Protein AF-A0A2N5I3D8-F1 (afdb_monomer_lite)

Sequence (164 aa):
MVRCENGIKVSNLFILEITLKKSLEEEAVEHLRYFIIKTIVSFSSVLLILLLLTKFSVIEISSLALIYSIVGYLLIDILIIPRIGEMIAVPFNFFTSFLVFGIGLDTLGLNKIIVPCLIISLLLSGNEYLFYIWYGQSRQSAIRQKRVVLLHSKSKAVLFSITS

Foldseek 3Di:
DDDDPPPPVVVVVVVVVVVVVVVVVVVVVVVVVLLVVLLVLLLVLQLVLCVVPDPDDSVLSNVLSVVLSVQLCVPQVPPPCVPPHQLVSLVVQLVSQLVSQQVSVVVVVNPDRNVSSNVSSVSSSVVSVVSCVVVVVVVVVVVVVVVVVVVVVVVVVVVVVVVD

Structure (mmCIF, N/CA/C/O backbone):
data_AF-A0A2N5I3D8-F1
#
_entry.id   AF-A0A2N5I3D8-F1
#
loop_
_atom_site.group_PDB
_atom_site.id
_atom_site.type_symbol
_atom_site.label_atom_id
_atom_site.label_alt_id
_atom_site.label_comp_id
_atom_site.label_asym_id
_atom_site.label_entity_id
_atom_site.label_seq_id
_atom_site.pdbx_PDB_ins_code
_atom_site.Cartn_x
_atom_site.Cartn_y
_atom_site.Cartn_z
_atom_site.occupancy
_atom_site.B_iso_or_equiv
_atom_site.auth_seq_id
_atom_site.auth_comp_id
_atom_site.auth_asym_id
_atom_site.auth_atom_id
_atom_site.pdbx_PDB_model_num
ATOM 1 N N . MET A 1 1 ? 50.408 -12.652 -44.455 1.00 38.84 1 MET A N 1
ATOM 2 C CA . MET A 1 1 ? 50.435 -11.541 -43.480 1.00 38.84 1 MET A CA 1
ATOM 3 C C . MET A 1 1 ? 48.994 -11.309 -43.029 1.00 38.84 1 MET A C 1
ATOM 5 O O . MET A 1 1 ? 48.249 -10.627 -43.714 1.00 38.84 1 MET A O 1
ATOM 9 N N . VAL A 1 2 ? 48.553 -12.008 -41.978 1.00 40.03 2 VAL A N 1
ATOM 10 C CA . VAL A 1 2 ? 47.160 -11.982 -41.492 1.00 40.03 2 VAL A CA 1
ATOM 11 C C . VAL A 1 2 ? 47.057 -10.842 -40.484 1.00 40.03 2 VAL A C 1
ATOM 13 O O . VAL A 1 2 ? 47.616 -10.929 -39.393 1.00 40.03 2 VAL A O 1
ATOM 16 N N . ARG A 1 3 ? 46.449 -9.726 -40.895 1.00 37.47 3 ARG A N 1
ATOM 17 C CA . ARG A 1 3 ? 46.286 -8.525 -40.066 1.00 37.47 3 ARG A CA 1
ATOM 18 C C . ARG A 1 3 ? 44.978 -8.638 -39.283 1.00 37.47 3 ARG A C 1
ATOM 20 O O . ARG A 1 3 ? 43.946 -8.975 -39.846 1.00 37.47 3 ARG A O 1
ATOM 27 N N . CYS A 1 4 ? 45.072 -8.395 -37.982 1.00 43.62 4 CYS A N 1
ATOM 28 C CA . CYS A 1 4 ? 44.053 -8.606 -36.962 1.00 43.62 4 CYS A CA 1
ATOM 29 C C . CYS A 1 4 ? 42.685 -7.966 -37.275 1.00 43.62 4 CYS A C 1
ATOM 31 O O . CYS A 1 4 ? 42.557 -6.747 -37.250 1.00 43.62 4 CYS A O 1
ATOM 33 N N . GLU A 1 5 ? 41.650 -8.795 -37.425 1.00 48.06 5 GLU A N 1
ATOM 34 C CA . GLU A 1 5 ? 40.229 -8.398 -37.515 1.00 48.06 5 GLU A CA 1
ATOM 35 C C . GLU A 1 5 ? 39.470 -8.564 -36.175 1.00 48.06 5 GLU A C 1
ATOM 37 O O . GLU A 1 5 ? 38.248 -8.471 -36.108 1.00 48.06 5 GLU A O 1
ATOM 42 N N . ASN A 1 6 ? 40.189 -8.795 -35.069 1.00 47.19 6 ASN A N 1
ATOM 43 C CA . ASN A 1 6 ? 39.597 -9.114 -33.759 1.00 47.19 6 ASN A CA 1
ATOM 44 C C . ASN A 1 6 ? 39.499 -7.923 -32.782 1.00 47.19 6 ASN A C 1
ATOM 46 O O . ASN A 1 6 ? 38.937 -8.070 -31.700 1.00 47.19 6 ASN A O 1
ATOM 50 N N . GLY A 1 7 ? 40.001 -6.735 -33.140 1.00 45.00 7 GLY A N 1
ATOM 51 C CA . GLY A 1 7 ? 40.047 -5.571 -32.235 1.00 45.00 7 GLY A CA 1
ATOM 52 C C . GLY A 1 7 ? 38.717 -4.826 -32.041 1.00 45.00 7 GLY A C 1
ATOM 53 O O . GLY A 1 7 ? 38.538 -4.149 -31.035 1.00 45.00 7 GLY A O 1
ATOM 54 N N . ILE A 1 8 ? 37.763 -4.967 -32.969 1.00 46.88 8 ILE A N 1
ATOM 55 C CA . ILE A 1 8 ? 36.506 -4.188 -32.977 1.00 46.88 8 ILE A CA 1
ATOM 56 C C . ILE A 1 8 ? 35.394 -4.874 -32.156 1.00 46.88 8 ILE A C 1
ATOM 58 O O . ILE A 1 8 ? 34.459 -4.226 -31.691 1.00 46.88 8 ILE A O 1
ATOM 62 N N . LYS A 1 9 ? 35.493 -6.189 -31.913 1.00 52.12 9 LYS A N 1
ATOM 63 C CA . LYS A 1 9 ? 34.479 -6.928 -31.137 1.00 52.12 9 LYS A CA 1
ATOM 64 C C . LYS A 1 9 ? 34.568 -6.689 -29.628 1.00 52.12 9 LYS A C 1
ATOM 66 O O . LYS A 1 9 ? 33.537 -6.719 -28.967 1.00 52.12 9 LYS A O 1
ATOM 71 N N . VAL A 1 10 ? 35.761 -6.434 -29.087 1.00 55.59 10 VAL A N 1
ATOM 72 C CA . VAL A 1 10 ? 35.972 -6.325 -27.629 1.00 55.59 10 VAL A CA 1
ATOM 73 C C . VAL A 1 10 ? 35.508 -4.969 -27.085 1.00 55.59 10 VAL A C 1
ATOM 75 O O . VAL A 1 10 ? 34.891 -4.912 -26.025 1.00 55.59 10 VAL A O 1
ATOM 78 N N . SER A 1 11 ? 35.717 -3.883 -27.836 1.00 57.81 11 SER A N 1
ATOM 79 C CA . SER A 1 11 ? 35.241 -2.543 -27.461 1.00 57.81 11 SER A CA 1
ATOM 80 C C . SER A 1 11 ? 33.714 -2.464 -27.421 1.00 57.81 11 SER A C 1
ATOM 82 O O . SER A 1 11 ? 33.150 -1.907 -26.481 1.00 57.81 11 SER A O 1
ATOM 84 N N . ASN A 1 12 ? 33.034 -3.087 -28.385 1.00 59.44 12 ASN A N 1
ATOM 85 C CA . ASN A 1 12 ? 31.573 -3.134 -28.412 1.00 59.44 12 ASN A CA 1
ATOM 86 C C . ASN A 1 12 ? 30.989 -3.957 -27.257 1.00 59.44 12 ASN A C 1
ATOM 88 O O . ASN A 1 12 ? 29.939 -3.592 -26.741 1.00 59.44 12 ASN A O 1
ATOM 92 N N . LEU A 1 13 ? 31.669 -5.025 -26.827 1.00 62.00 13 LEU A N 1
ATOM 93 C CA . LEU A 1 13 ? 31.228 -5.877 -25.717 1.00 62.00 13 LEU A CA 1
ATOM 94 C C . LEU A 1 13 ? 31.338 -5.148 -24.369 1.00 62.00 13 LEU A C 1
ATOM 96 O O . LEU A 1 13 ? 30.403 -5.181 -23.574 1.00 62.00 13 LEU A O 1
ATOM 100 N N . PHE A 1 14 ? 32.427 -4.400 -24.169 1.00 66.81 14 PHE A N 1
ATOM 101 C CA . PHE A 1 14 ? 32.649 -3.592 -22.967 1.00 66.81 14 PHE A CA 1
ATOM 102 C C . PHE A 1 14 ? 31.676 -2.404 -22.868 1.00 66.81 14 PHE A C 1
ATOM 104 O O . PHE A 1 14 ? 31.138 -2.114 -21.800 1.00 66.81 14 PHE A O 1
ATOM 111 N N . ILE A 1 15 ? 31.379 -1.744 -23.996 1.00 69.56 15 ILE A N 1
ATOM 112 C CA . ILE A 1 15 ? 30.355 -0.688 -24.053 1.00 69.56 15 ILE A CA 1
ATOM 113 C C . ILE A 1 15 ? 28.969 -1.261 -23.729 1.00 69.56 15 ILE A C 1
ATOM 115 O O . ILE A 1 15 ? 28.193 -0.617 -23.019 1.00 69.56 15 ILE A O 1
ATOM 119 N N . LEU A 1 16 ? 28.659 -2.471 -24.204 1.00 68.31 16 LEU A N 1
ATOM 120 C CA . LEU A 1 16 ? 27.391 -3.142 -23.919 1.00 68.31 16 LEU A CA 1
ATOM 121 C C . LEU A 1 16 ? 27.247 -3.448 -22.429 1.00 68.31 16 LEU A C 1
ATOM 123 O O . LEU A 1 16 ? 26.207 -3.144 -21.861 1.00 68.31 16 LEU A O 1
ATOM 127 N N . GLU A 1 17 ? 28.297 -3.964 -21.791 1.00 72.56 17 GLU A N 1
ATOM 128 C CA . GLU A 1 17 ? 28.303 -4.319 -20.370 1.00 72.56 17 GLU A CA 1
ATOM 129 C C . GLU A 1 17 ? 28.135 -3.089 -19.461 1.00 72.56 17 GLU A C 1
ATOM 131 O O . GLU A 1 17 ? 27.314 -3.098 -18.542 1.00 72.56 17 GLU A O 1
ATOM 136 N N . ILE A 1 18 ? 28.816 -1.980 -19.780 1.00 75.00 18 ILE A N 1
ATOM 137 C CA . ILE A 1 18 ? 28.641 -0.696 -19.079 1.00 75.00 18 ILE A CA 1
ATOM 138 C C . ILE A 1 18 ? 27.219 -0.159 -19.269 1.00 75.00 18 ILE A C 1
ATOM 140 O O . ILE A 1 18 ? 26.602 0.318 -18.315 1.00 75.00 18 ILE A O 1
ATOM 144 N N . THR A 1 19 ? 26.683 -0.247 -20.488 1.00 73.62 19 THR A N 1
ATOM 145 C CA . THR A 1 19 ? 25.327 0.230 -20.792 1.00 73.62 19 THR A CA 1
ATOM 146 C C . THR A 1 19 ? 24.274 -0.605 -20.062 1.00 73.62 19 THR A C 1
ATOM 148 O O . THR A 1 19 ? 23.332 -0.044 -19.505 1.00 73.62 19 THR A O 1
ATOM 151 N N . LEU A 1 20 ? 24.462 -1.927 -19.996 1.00 74.56 20 LEU A N 1
ATOM 152 C CA . LEU A 1 20 ? 23.581 -2.853 -19.284 1.00 74.56 20 LEU A CA 1
ATOM 153 C C . LEU A 1 20 ? 23.598 -2.577 -17.781 1.00 74.56 20 LEU A C 1
ATOM 155 O O . LEU A 1 20 ? 22.539 -2.414 -17.179 1.00 74.56 20 LEU A O 1
ATOM 159 N N . LYS A 1 21 ? 24.791 -2.433 -17.192 1.00 78.19 21 LYS A N 1
ATOM 160 C CA . LYS A 1 21 ? 24.944 -2.128 -15.766 1.00 78.19 21 LYS A CA 1
ATOM 161 C C . LYS A 1 21 ? 24.289 -0.797 -15.399 1.00 78.19 21 LYS A C 1
ATOM 163 O O . LYS A 1 21 ? 23.540 -0.733 -14.431 1.00 78.19 21 LYS A O 1
ATOM 168 N N . LYS A 1 22 ? 24.498 0.237 -16.219 1.00 78.50 22 LYS A N 1
ATOM 169 C CA . LYS A 1 22 ? 23.873 1.548 -16.019 1.00 78.50 22 LYS A CA 1
ATOM 170 C C . LYS A 1 22 ? 22.349 1.486 -16.154 1.00 78.50 22 LYS A C 1
ATOM 172 O O . LYS A 1 22 ? 21.647 2.104 -15.363 1.00 78.50 22 LYS A O 1
ATOM 177 N N . SER A 1 23 ? 21.833 0.711 -17.111 1.00 73.44 23 SER A N 1
ATOM 178 C CA . SER A 1 23 ? 20.385 0.533 -17.271 1.00 73.44 23 SER A CA 1
ATOM 179 C C . SER A 1 23 ? 19.743 -0.189 -16.080 1.00 73.44 23 SER A C 1
ATOM 181 O O . SER A 1 23 ? 18.663 0.201 -15.650 1.00 73.44 23 SER A O 1
ATOM 183 N N . LEU A 1 24 ? 20.441 -1.170 -15.499 1.00 78.56 24 LEU A N 1
ATOM 184 C CA . LEU A 1 24 ? 20.021 -1.883 -14.291 1.00 78.56 24 LEU A CA 1
ATOM 185 C C . LEU A 1 24 ? 20.002 -0.968 -13.060 1.00 78.56 24 LEU A C 1
ATOM 187 O O . LEU A 1 24 ? 19.067 -1.021 -12.265 1.00 78.56 24 LEU A O 1
ATOM 191 N N . GLU A 1 25 ? 21.017 -0.112 -12.908 1.00 80.06 25 GLU A N 1
ATOM 192 C CA . GLU A 1 25 ? 21.067 0.879 -11.827 1.00 80.06 25 GLU A CA 1
ATOM 193 C C . GLU A 1 25 ? 19.941 1.916 -11.952 1.00 80.06 25 GLU A C 1
ATOM 195 O O . GLU A 1 25 ? 19.284 2.226 -10.959 1.00 80.06 25 GLU A O 1
ATOM 200 N N . GLU A 1 26 ? 19.668 2.416 -13.163 1.00 79.75 26 GLU A N 1
ATOM 201 C CA . GLU A 1 26 ? 18.559 3.349 -13.408 1.00 79.75 26 GLU A CA 1
ATOM 202 C C . GLU A 1 26 ? 17.201 2.721 -13.052 1.00 79.75 26 GLU A C 1
ATOM 204 O O . GLU A 1 26 ? 16.383 3.354 -12.382 1.00 79.75 26 GLU A O 1
ATOM 209 N N . GLU A 1 27 ? 16.978 1.462 -13.432 1.00 76.06 27 GLU A N 1
ATOM 210 C CA . GLU A 1 27 ? 15.729 0.748 -13.152 1.00 76.06 27 GLU A CA 1
ATOM 211 C C . GLU A 1 27 ? 15.558 0.467 -11.648 1.00 76.06 27 GLU A C 1
ATOM 213 O O . GLU A 1 27 ? 14.479 0.682 -11.088 1.00 76.06 27 GLU A O 1
ATOM 218 N N . ALA A 1 28 ? 16.636 0.090 -10.952 1.00 79.50 28 ALA A N 1
ATOM 219 C CA . ALA A 1 28 ? 16.626 -0.110 -9.503 1.00 79.50 28 ALA A CA 1
ATOM 220 C C . ALA A 1 28 ? 16.304 1.184 -8.733 1.00 79.50 28 ALA A C 1
ATOM 222 O O . ALA A 1 28 ? 15.526 1.162 -7.775 1.00 79.50 28 ALA A O 1
ATOM 223 N N . VAL A 1 29 ? 16.859 2.325 -9.158 1.00 82.06 29 VAL A N 1
ATOM 224 C CA . VAL A 1 29 ? 16.582 3.633 -8.542 1.00 82.06 29 VAL A CA 1
ATOM 225 C C . VAL A 1 29 ? 15.131 4.059 -8.774 1.00 82.06 29 VAL A C 1
ATOM 227 O O . VAL A 1 29 ? 14.488 4.571 -7.853 1.00 82.06 29 VAL A O 1
ATOM 230 N N . GLU A 1 30 ? 14.582 3.828 -9.969 1.00 79.62 30 GLU A N 1
ATOM 231 C CA . GLU A 1 30 ? 13.172 4.110 -10.259 1.00 79.62 30 GLU A CA 1
ATOM 232 C C . GLU A 1 30 ? 12.228 3.239 -9.415 1.00 79.62 30 GLU A C 1
ATOM 234 O O . GLU A 1 30 ? 11.269 3.763 -8.836 1.00 79.62 30 GLU A O 1
ATOM 239 N N . HIS A 1 31 ? 12.527 1.944 -9.273 1.00 74.88 31 HIS A N 1
ATOM 240 C CA . HIS A 1 31 ? 11.774 1.030 -8.410 1.00 74.88 31 HIS A CA 1
ATOM 241 C C . HIS A 1 31 ? 11.824 1.439 -6.934 1.00 74.88 31 HIS A C 1
ATOM 243 O O . HIS A 1 31 ? 10.788 1.475 -6.265 1.00 74.88 31 HIS A O 1
ATOM 249 N N . LEU A 1 32 ? 13.003 1.808 -6.428 1.00 80.12 32 LEU A N 1
ATOM 250 C CA . LEU A 1 32 ? 13.156 2.279 -5.053 1.00 80.12 32 LEU A CA 1
ATOM 251 C C . LEU A 1 32 ? 12.364 3.572 -4.816 1.00 80.12 32 LEU A C 1
ATOM 253 O O . LEU A 1 32 ? 11.661 3.705 -3.814 1.00 80.12 32 LEU A O 1
ATOM 257 N N . ARG A 1 33 ? 12.437 4.525 -5.751 1.00 82.44 33 ARG A N 1
ATOM 258 C CA . ARG A 1 33 ? 11.692 5.787 -5.665 1.00 82.44 33 ARG A CA 1
ATOM 259 C C . ARG A 1 33 ? 10.184 5.548 -5.645 1.00 82.44 33 ARG A C 1
ATOM 261 O O . ARG A 1 33 ? 9.484 6.172 -4.849 1.00 82.44 33 ARG A O 1
ATOM 268 N N . TYR A 1 34 ? 9.694 4.651 -6.499 1.00 80.44 34 TYR A N 1
ATOM 269 C CA . TYR A 1 34 ? 8.293 4.236 -6.518 1.00 80.44 34 TYR A CA 1
ATOM 270 C C . TYR A 1 34 ? 7.853 3.704 -5.151 1.00 80.44 34 TYR A C 1
ATOM 272 O O . TYR A 1 34 ? 6.856 4.170 -4.595 1.00 80.44 34 TYR A O 1
ATOM 280 N N . PHE A 1 35 ? 8.643 2.795 -4.583 1.00 80.50 35 PHE A N 1
ATOM 281 C CA . PHE A 1 35 ? 8.361 2.188 -3.290 1.00 80.50 35 PHE A CA 1
ATOM 282 C C . PHE A 1 35 ? 8.310 3.219 -2.152 1.00 80.50 35 PHE A C 1
ATOM 284 O O . PHE A 1 35 ? 7.377 3.215 -1.346 1.00 80.50 35 PHE A O 1
ATOM 291 N N . ILE A 1 36 ? 9.265 4.153 -2.113 1.00 86.31 36 ILE A N 1
ATOM 292 C CA . ILE A 1 36 ? 9.314 5.204 -1.087 1.00 86.31 36 ILE A CA 1
ATOM 293 C C . ILE A 1 36 ? 8.069 6.094 -1.155 1.00 86.31 36 ILE A C 1
ATOM 295 O O . ILE A 1 36 ? 7.425 6.330 -0.133 1.00 86.31 36 ILE A O 1
ATOM 299 N N . ILE A 1 37 ? 7.694 6.565 -2.350 1.00 87.44 37 ILE A N 1
ATOM 300 C CA . ILE A 1 37 ? 6.519 7.432 -2.519 1.00 87.44 37 ILE A CA 1
ATOM 301 C C . ILE A 1 37 ? 5.247 6.682 -2.110 1.00 87.44 37 ILE A C 1
ATOM 303 O O . ILE A 1 37 ? 4.438 7.224 -1.357 1.00 87.44 37 ILE A O 1
ATOM 307 N N . LYS A 1 38 ? 5.094 5.426 -2.550 1.00 84.81 38 LYS A N 1
ATOM 308 C CA . LYS A 1 38 ? 3.951 4.576 -2.193 1.00 84.81 38 LYS A CA 1
ATOM 309 C C . LYS A 1 38 ? 3.823 4.417 -0.681 1.00 84.81 38 LYS A C 1
ATOM 311 O O . LYS A 1 38 ? 2.730 4.572 -0.136 1.00 84.81 38 LYS A O 1
ATOM 316 N N . THR A 1 39 ? 4.940 4.146 -0.010 1.00 84.81 39 THR A N 1
ATOM 317 C CA . THR A 1 39 ? 4.988 3.949 1.441 1.00 84.81 39 THR A CA 1
ATOM 318 C C . THR A 1 39 ? 4.607 5.226 2.179 1.00 84.81 39 THR A C 1
ATOM 320 O O . THR A 1 39 ? 3.761 5.174 3.063 1.00 84.81 39 THR A O 1
ATOM 323 N N . ILE A 1 40 ? 5.154 6.382 1.785 1.00 89.12 40 ILE A N 1
ATOM 324 C CA . ILE A 1 40 ? 4.830 7.675 2.410 1.00 89.12 40 ILE A CA 1
ATOM 325 C C . ILE A 1 40 ? 3.341 7.997 2.250 1.00 89.12 40 ILE A C 1
ATOM 327 O O . ILE A 1 40 ? 2.672 8.307 3.233 1.00 89.12 40 ILE A O 1
ATOM 331 N N . VAL A 1 41 ? 2.805 7.880 1.032 1.00 88.38 41 VAL A N 1
ATOM 332 C CA . VAL A 1 41 ? 1.389 8.170 0.752 1.00 88.38 41 VAL A CA 1
ATOM 333 C C . VAL A 1 41 ? 0.479 7.229 1.536 1.00 88.38 41 VAL A C 1
ATOM 335 O O . VAL A 1 41 ? -0.486 7.679 2.160 1.00 88.38 41 VAL A O 1
ATOM 338 N N . SER A 1 42 ? 0.798 5.934 1.548 1.00 85.19 42 SER A N 1
ATOM 339 C CA . SER A 1 42 ? 0.020 4.931 2.276 1.00 85.19 42 SER A CA 1
ATOM 340 C C . SER A 1 42 ? 0.074 5.186 3.779 1.00 85.19 42 SER A C 1
ATOM 342 O O . SER A 1 42 ? -0.972 5.280 4.412 1.00 85.19 42 SER A O 1
ATOM 344 N N . PHE A 1 43 ? 1.265 5.388 4.344 1.00 88.12 43 PHE A N 1
ATOM 345 C CA . PHE A 1 43 ? 1.462 5.642 5.769 1.00 88.12 43 PHE A CA 1
ATOM 346 C C . PHE A 1 43 ? 0.715 6.896 6.236 1.00 88.12 43 PHE A C 1
ATOM 348 O O . PHE A 1 43 ? -0.053 6.828 7.194 1.00 88.12 43 PHE A O 1
ATOM 355 N N . SER A 1 44 ? 0.867 8.024 5.530 1.00 89.38 44 SER A N 1
ATOM 356 C CA . SER A 1 44 ? 0.146 9.261 5.852 1.00 89.38 44 SER A CA 1
ATOM 357 C C . SER A 1 44 ? -1.371 9.085 5.769 1.00 89.38 44 SER A C 1
ATOM 359 O O . SER A 1 44 ? -2.091 9.603 6.621 1.00 89.38 44 SER A O 1
ATOM 361 N N . SER A 1 45 ? -1.858 8.320 4.787 1.00 88.38 45 SER A N 1
ATOM 362 C CA . SER A 1 45 ? -3.288 8.028 4.641 1.00 88.38 45 SER A CA 1
ATOM 363 C C . SER A 1 45 ? -3.814 7.180 5.798 1.00 88.38 45 SER A C 1
ATOM 365 O O . SER A 1 45 ? -4.806 7.551 6.420 1.00 88.38 45 SER A O 1
ATOM 367 N N . VAL A 1 46 ? -3.134 6.072 6.124 1.00 88.12 46 VAL A N 1
ATOM 368 C CA . VAL A 1 46 ? -3.495 5.187 7.247 1.00 88.12 46 VAL A CA 1
ATOM 369 C C . VAL A 1 46 ? -3.564 5.975 8.546 1.00 88.12 46 VAL A C 1
ATOM 371 O O . VAL A 1 46 ? -4.545 5.874 9.279 1.00 88.12 46 VAL A O 1
ATOM 374 N N . LEU A 1 47 ? -2.525 6.763 8.820 1.00 89.25 47 LEU A N 1
ATOM 375 C CA . LEU A 1 47 ? -2.387 7.502 10.066 1.00 89.25 47 LEU A CA 1
ATOM 376 C C . LEU A 1 47 ? -3.520 8.524 10.219 1.00 89.25 47 LEU A C 1
ATOM 378 O O . LEU A 1 47 ? -4.150 8.586 11.273 1.00 89.25 47 LEU A O 1
ATOM 382 N N . LEU A 1 48 ? -3.838 9.265 9.154 1.00 89.94 48 LEU A N 1
ATOM 383 C CA . LEU A 1 48 ? -4.929 10.239 9.157 1.00 89.94 48 LEU A CA 1
ATOM 384 C C . LEU A 1 48 ? -6.295 9.563 9.345 1.00 89.94 48 LEU A C 1
ATOM 386 O O . LEU A 1 48 ? -7.094 10.016 10.161 1.00 89.94 48 LEU A O 1
ATOM 390 N N . ILE A 1 49 ? -6.555 8.458 8.643 1.00 89.31 49 ILE A N 1
ATOM 391 C CA . ILE A 1 49 ? -7.826 7.728 8.751 1.00 89.31 49 ILE A CA 1
ATOM 392 C C . ILE A 1 49 ? -8.002 7.150 10.162 1.00 89.31 49 ILE A C 1
ATOM 394 O O . ILE A 1 49 ? -9.065 7.307 10.762 1.00 89.31 49 ILE A O 1
ATOM 398 N N . LEU A 1 50 ? -6.970 6.513 10.721 1.00 86.94 50 LEU A N 1
ATOM 399 C CA . LEU A 1 50 ? -7.033 5.930 12.062 1.00 86.94 50 LEU A CA 1
ATOM 400 C C . LEU A 1 50 ? -7.208 6.988 13.153 1.00 86.94 50 LEU A C 1
ATOM 402 O O . LEU A 1 50 ? -7.981 6.755 14.082 1.00 86.94 50 LEU A O 1
ATOM 406 N N . LEU A 1 51 ? -6.558 8.149 13.029 1.00 90.00 51 LEU A N 1
ATOM 407 C CA . LEU A 1 51 ? -6.752 9.265 13.962 1.00 90.00 51 LEU A CA 1
ATOM 408 C C . LEU A 1 51 ? -8.182 9.812 13.936 1.00 90.00 51 LEU A C 1
ATOM 410 O O . LEU A 1 51 ? -8.688 10.240 14.968 1.00 90.00 51 LEU A O 1
ATOM 414 N N . LEU A 1 52 ? -8.841 9.807 12.773 1.00 89.44 52 LEU A N 1
ATOM 415 C CA . LEU A 1 52 ? -10.226 10.268 12.653 1.00 89.44 52 LEU A CA 1
ATOM 416 C C . LEU A 1 52 ? -11.240 9.235 13.158 1.00 89.44 52 LEU A C 1
ATOM 418 O O . LEU A 1 52 ? -12.280 9.608 13.697 1.00 89.44 52 LEU A O 1
ATOM 422 N N . LEU A 1 53 ? -10.965 7.942 12.963 1.00 86.88 53 LEU A N 1
ATOM 423 C CA . LEU A 1 53 ? -11.907 6.863 13.274 1.00 86.88 53 LEU A CA 1
ATOM 424 C C . LEU A 1 53 ? -11.765 6.301 14.692 1.00 86.88 53 LEU A C 1
ATOM 426 O O . LEU A 1 53 ? -12.691 5.652 15.181 1.00 86.88 53 LEU A O 1
ATOM 430 N N . THR A 1 54 ? -10.625 6.511 15.351 1.00 84.25 54 THR A N 1
ATOM 431 C CA . THR A 1 54 ? -10.324 5.902 16.652 1.00 84.25 54 THR A CA 1
ATOM 432 C C . THR A 1 54 ? -9.867 6.938 17.673 1.00 84.25 54 THR A C 1
ATOM 434 O O . THR A 1 54 ? -9.414 8.022 17.329 1.00 8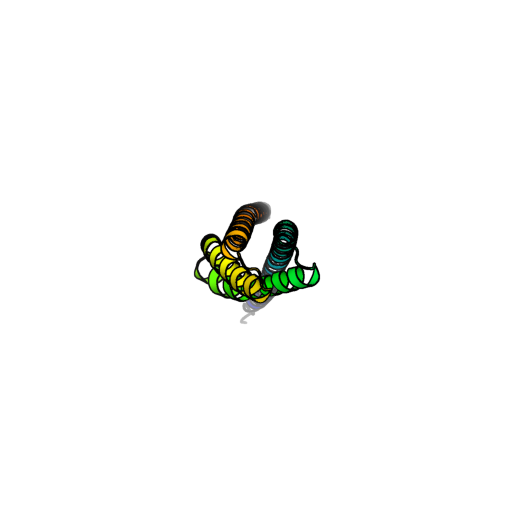4.25 54 THR A O 1
ATOM 437 N N . LYS A 1 55 ? -9.997 6.600 18.961 1.00 87.19 55 LYS A N 1
ATOM 438 C CA . LYS A 1 55 ? -9.505 7.424 20.080 1.00 87.19 55 LYS A CA 1
ATOM 439 C C . LYS A 1 55 ? -8.144 6.949 20.602 1.00 87.19 55 LYS A C 1
ATOM 441 O O . LYS A 1 55 ? -7.768 7.301 21.717 1.00 87.19 55 LYS A O 1
ATOM 446 N N . PHE A 1 56 ? -7.455 6.105 19.837 1.00 88.19 56 PHE A N 1
ATOM 447 C CA . PHE A 1 56 ? -6.160 5.569 20.231 1.00 88.19 56 PHE A CA 1
ATOM 448 C C . PHE A 1 56 ? -5.083 6.645 20.203 1.00 88.19 56 PHE A C 1
ATOM 450 O O . PHE A 1 56 ? -5.201 7.673 19.530 1.00 88.19 56 PHE A O 1
ATOM 457 N N . SER A 1 57 ? -4.022 6.403 20.961 1.00 92.06 57 SER A N 1
ATOM 458 C CA . SER A 1 57 ? -2.869 7.286 20.973 1.00 92.06 57 SER A CA 1
ATOM 459 C C . SER A 1 57 ? -2.162 7.272 19.614 1.00 92.06 57 SER A C 1
ATOM 461 O O . SER A 1 57 ? -2.168 6.280 18.880 1.00 92.06 57 SER A O 1
ATOM 463 N N . VAL A 1 58 ? -1.482 8.375 19.292 1.00 90.00 58 VAL A N 1
ATOM 464 C CA . VAL A 1 58 ? -0.681 8.489 18.061 1.00 90.00 58 VAL A CA 1
ATOM 465 C C . VAL A 1 58 ? 0.357 7.365 17.972 1.00 90.00 58 VAL A C 1
ATOM 467 O O . VAL A 1 58 ? 0.644 6.888 16.878 1.00 90.00 58 VAL A O 1
ATOM 470 N N . ILE A 1 59 ? 0.896 6.913 19.108 1.00 92.81 59 ILE A N 1
ATOM 471 C CA . ILE A 1 59 ? 1.916 5.859 19.175 1.00 92.81 59 ILE A CA 1
ATOM 472 C C . ILE A 1 59 ? 1.336 4.507 18.741 1.00 92.81 59 ILE A C 1
ATOM 474 O O . ILE A 1 59 ? 1.939 3.836 17.906 1.00 92.81 59 ILE A O 1
ATOM 478 N N . GLU A 1 60 ? 0.158 4.134 19.248 1.00 91.00 60 GLU A N 1
ATOM 479 C CA . GLU A 1 60 ? -0.537 2.889 18.877 1.00 91.00 60 GLU A CA 1
ATOM 480 C C . GLU A 1 60 ? -0.947 2.888 17.400 1.00 91.00 60 GLU A C 1
ATOM 482 O O . GLU A 1 60 ? -0.787 1.897 16.694 1.00 91.00 60 GLU A O 1
ATOM 487 N N . ILE A 1 61 ? -1.429 4.026 16.901 1.00 90.31 61 ILE A N 1
ATOM 488 C CA . ILE A 1 61 ? -1.807 4.174 15.491 1.00 90.31 61 ILE A CA 1
ATOM 489 C C . ILE A 1 61 ? -0.573 4.086 14.585 1.00 90.31 61 ILE A C 1
ATOM 491 O O . ILE A 1 61 ? -0.603 3.426 13.545 1.00 90.31 61 ILE A O 1
ATOM 495 N N . SER A 1 62 ? 0.526 4.727 14.987 1.00 90.69 62 SER A N 1
ATOM 496 C CA . SER A 1 62 ? 1.777 4.727 14.226 1.00 90.69 62 SER A CA 1
ATOM 497 C C . SER A 1 62 ? 2.405 3.337 14.173 1.00 90.69 62 SER A C 1
ATOM 499 O O . SER A 1 62 ? 2.901 2.940 13.119 1.00 90.69 62 SER A O 1
ATOM 501 N N . SER A 1 63 ? 2.364 2.576 15.273 1.00 92.00 63 SER A N 1
ATOM 502 C CA . SER A 1 63 ? 2.873 1.203 15.289 1.00 92.00 63 SER A CA 1
ATOM 503 C C . SER A 1 63 ? 2.050 0.296 14.374 1.00 92.00 63 SER A C 1
ATOM 505 O O . SER A 1 63 ? 2.630 -0.453 13.586 1.00 92.00 63 SER A O 1
ATOM 507 N N . LEU A 1 64 ? 0.720 0.429 14.377 1.00 91.88 64 LEU A N 1
ATOM 508 C CA . LEU A 1 64 ? -0.152 -0.318 13.471 1.00 91.88 64 LEU A CA 1
ATOM 509 C C . LEU A 1 64 ? 0.110 0.021 11.997 1.00 91.88 64 LEU A C 1
ATOM 511 O O . LEU A 1 64 ? 0.210 -0.874 11.158 1.00 91.88 64 LEU A O 1
ATOM 515 N N . ALA A 1 65 ? 0.259 1.310 11.682 1.00 90.00 65 ALA A N 1
ATOM 516 C CA . ALA A 1 65 ? 0.570 1.778 10.333 1.00 90.00 65 ALA A CA 1
ATOM 517 C C . ALA A 1 65 ? 1.938 1.273 9.843 1.00 90.00 65 ALA A C 1
ATOM 519 O O . ALA A 1 65 ? 2.099 0.951 8.661 1.00 90.00 65 ALA A O 1
ATOM 520 N N . LEU A 1 66 ? 2.913 1.157 10.749 1.00 91.12 66 LEU A N 1
ATOM 521 C CA . LEU A 1 66 ? 4.238 0.619 10.452 1.00 91.12 66 LEU A CA 1
ATOM 522 C C . LEU A 1 66 ? 4.174 -0.890 10.189 1.00 91.12 66 LEU A C 1
ATOM 524 O O . LEU A 1 66 ? 4.703 -1.352 9.179 1.00 91.12 66 LEU A O 1
ATOM 528 N N . ILE A 1 67 ? 3.470 -1.648 11.037 1.00 92.06 67 ILE A N 1
ATOM 529 C CA . ILE A 1 67 ? 3.235 -3.087 10.836 1.00 92.06 67 ILE A CA 1
ATOM 530 C C . ILE A 1 67 ? 2.558 -3.325 9.486 1.00 92.06 67 ILE A C 1
ATOM 532 O O . ILE A 1 67 ? 3.023 -4.149 8.701 1.00 92.06 67 ILE A O 1
ATOM 536 N N . TYR A 1 68 ? 1.506 -2.564 9.182 1.00 91.25 68 TYR A N 1
ATOM 537 C CA . TYR A 1 68 ? 0.829 -2.645 7.895 1.00 91.25 68 TYR A CA 1
ATOM 538 C C . TYR A 1 68 ? 1.767 -2.343 6.722 1.00 91.25 68 TYR A C 1
ATOM 540 O O . TYR A 1 68 ? 1.767 -3.089 5.750 1.00 91.25 68 TYR A O 1
ATOM 548 N N . SER A 1 69 ? 2.609 -1.310 6.823 1.00 88.19 69 SER A N 1
ATOM 549 C CA . SER A 1 69 ? 3.584 -0.981 5.772 1.00 88.19 69 SER A CA 1
ATOM 550 C C . SER A 1 69 ? 4.557 -2.135 5.505 1.00 88.19 69 SER A C 1
ATOM 552 O O . SER A 1 69 ? 4.817 -2.466 4.350 1.00 88.19 69 SER A O 1
ATOM 554 N N . ILE A 1 70 ? 5.053 -2.794 6.559 1.00 89.25 70 ILE A N 1
ATOM 555 C CA . ILE A 1 70 ? 5.948 -3.955 6.428 1.00 89.25 70 ILE A CA 1
ATOM 556 C C . ILE A 1 70 ? 5.213 -5.140 5.793 1.00 89.25 70 ILE A C 1
ATOM 558 O O . ILE A 1 70 ? 5.714 -5.749 4.849 1.00 89.25 70 ILE A O 1
ATOM 562 N N . VAL A 1 71 ? 4.026 -5.476 6.303 1.00 90.62 71 VAL A N 1
ATOM 563 C CA . VAL A 1 71 ? 3.243 -6.623 5.823 1.00 90.62 71 VAL A CA 1
ATOM 564 C C . VAL A 1 71 ? 2.797 -6.413 4.378 1.00 90.62 71 VAL A C 1
ATOM 566 O O . VAL A 1 71 ? 2.928 -7.324 3.563 1.00 90.62 71 VAL A O 1
ATOM 569 N N . GLY A 1 72 ? 2.317 -5.214 4.046 1.00 86.75 72 GLY A N 1
ATOM 570 C CA . GLY A 1 72 ? 1.927 -4.837 2.693 1.00 86.75 72 GLY A CA 1
ATOM 571 C C . GLY A 1 72 ? 3.096 -4.952 1.721 1.00 86.75 72 GLY A C 1
ATOM 572 O O . GLY A 1 72 ? 2.958 -5.580 0.677 1.00 86.75 72 GLY A O 1
ATOM 573 N N . TYR A 1 73 ? 4.279 -4.464 2.098 1.00 84.75 73 TYR A N 1
ATOM 574 C CA . TYR A 1 73 ? 5.473 -4.613 1.268 1.00 84.75 73 TYR A CA 1
ATOM 575 C C . TYR A 1 73 ? 5.832 -6.085 1.009 1.00 84.75 73 TYR A C 1
ATOM 577 O O . TYR A 1 73 ? 6.006 -6.505 -0.136 1.00 84.75 73 TYR A O 1
ATOM 585 N N . LEU A 1 74 ? 5.907 -6.900 2.065 1.00 87.44 74 LEU A N 1
ATOM 586 C CA . LEU A 1 74 ? 6.311 -8.300 1.933 1.00 87.44 74 LEU A CA 1
ATOM 587 C C . LEU A 1 74 ? 5.285 -9.133 1.156 1.00 87.44 74 LEU A C 1
ATOM 589 O O . LEU A 1 74 ? 5.662 -9.923 0.294 1.00 87.44 74 LEU A O 1
ATOM 593 N N . LEU A 1 75 ? 3.994 -8.979 1.454 1.00 86.31 75 LEU A N 1
ATOM 594 C CA . LEU A 1 75 ? 2.949 -9.802 0.846 1.00 86.31 75 LEU A CA 1
ATOM 595 C C . LEU A 1 75 ? 2.538 -9.305 -0.534 1.00 86.31 75 LEU A C 1
ATOM 597 O O . LEU A 1 75 ? 2.318 -10.110 -1.434 1.00 86.31 75 LEU A O 1
ATOM 601 N N . ILE A 1 76 ? 2.409 -7.998 -0.713 1.00 82.88 76 ILE A N 1
ATOM 602 C CA . ILE A 1 76 ? 1.811 -7.438 -1.922 1.00 82.88 76 ILE A CA 1
ATOM 603 C C . ILE A 1 76 ? 2.914 -7.105 -2.912 1.00 82.88 76 ILE A C 1
ATOM 605 O O . ILE A 1 76 ? 2.941 -7.667 -4.009 1.00 82.88 76 ILE A O 1
ATOM 609 N N . ASP A 1 77 ? 3.859 -6.256 -2.509 1.00 79.81 77 ASP A N 1
ATOM 610 C CA . ASP A 1 77 ? 4.856 -5.724 -3.436 1.00 79.81 77 ASP A CA 1
ATOM 611 C C . ASP A 1 77 ? 5.871 -6.782 -3.884 1.00 79.81 77 ASP A C 1
ATOM 613 O O . ASP A 1 77 ? 6.205 -6.845 -5.066 1.00 79.81 77 ASP A O 1
ATOM 617 N N . ILE A 1 78 ? 6.330 -7.648 -2.974 1.00 82.38 78 ILE A N 1
ATOM 618 C CA . ILE A 1 78 ? 7.321 -8.681 -3.310 1.00 82.38 78 ILE A CA 1
ATOM 619 C C . ILE A 1 78 ? 6.676 -9.938 -3.905 1.00 82.38 78 ILE A C 1
ATOM 621 O O . ILE A 1 78 ? 7.223 -10.520 -4.842 1.00 82.38 78 ILE A O 1
ATOM 625 N N . LEU A 1 79 ? 5.547 -10.408 -3.364 1.00 83.50 79 LEU A N 1
ATOM 626 C CA . LEU A 1 79 ? 5.001 -11.715 -3.755 1.00 83.50 79 LEU A CA 1
ATOM 627 C C . LEU A 1 79 ? 3.919 -11.628 -4.834 1.00 83.50 79 LEU A C 1
ATOM 629 O O . LEU A 1 79 ? 3.900 -12.473 -5.733 1.00 83.50 79 LEU A O 1
ATOM 633 N N . ILE A 1 80 ? 3.017 -10.647 -4.753 1.00 82.44 80 ILE A N 1
ATOM 634 C CA . ILE A 1 80 ? 1.827 -10.587 -5.615 1.00 82.44 80 ILE A CA 1
ATOM 635 C C . ILE A 1 80 ? 2.108 -9.807 -6.898 1.00 82.44 80 ILE A C 1
ATOM 637 O O . ILE A 1 80 ? 1.857 -10.332 -7.987 1.00 82.44 80 ILE A O 1
ATOM 641 N N . ILE A 1 81 ? 2.659 -8.592 -6.798 1.00 79.44 81 ILE A N 1
ATOM 642 C CA . ILE A 1 81 ? 2.877 -7.719 -7.965 1.00 79.44 81 ILE A CA 1
ATOM 643 C C . ILE A 1 81 ? 3.682 -8.416 -9.075 1.00 79.44 81 ILE A C 1
ATOM 645 O O . ILE A 1 81 ? 3.216 -8.392 -10.218 1.00 79.44 81 ILE A O 1
ATOM 649 N N . PRO A 1 82 ? 4.815 -9.102 -8.804 1.00 75.25 82 PRO A N 1
ATOM 650 C CA . PRO A 1 82 ? 5.615 -9.712 -9.868 1.00 75.25 82 PRO A CA 1
ATOM 651 C C . PRO A 1 82 ? 4.917 -10.872 -10.583 1.00 75.25 82 PRO A C 1
ATOM 653 O O . PRO A 1 82 ? 5.300 -11.227 -11.694 1.00 75.25 82 PRO A O 1
ATOM 656 N N . ARG A 1 83 ? 3.919 -11.494 -9.943 1.00 74.88 83 ARG A N 1
ATOM 657 C CA . ARG A 1 83 ? 3.244 -12.693 -10.457 1.00 74.88 83 ARG A CA 1
ATOM 658 C C . ARG A 1 83 ? 1.941 -12.381 -11.176 1.00 74.88 83 ARG A C 1
ATOM 660 O O . ARG A 1 83 ? 1.612 -13.057 -12.144 1.00 74.88 83 ARG A O 1
ATOM 667 N N . ILE A 1 84 ? 1.184 -11.410 -10.670 1.00 76.62 84 ILE A N 1
ATOM 668 C CA . ILE A 1 84 ? -0.226 -11.218 -11.039 1.00 76.62 84 ILE A CA 1
ATOM 669 C C . ILE A 1 84 ? -0.477 -9.825 -11.644 1.00 76.62 84 ILE A C 1
ATOM 671 O O . ILE A 1 84 ? -1.495 -9.596 -12.293 1.00 76.62 84 ILE A O 1
ATOM 675 N N . GLY A 1 85 ? 0.484 -8.907 -11.513 1.00 76.81 85 GLY A N 1
ATOM 676 C CA . GLY A 1 85 ? 0.397 -7.554 -12.052 1.00 76.81 85 GLY A CA 1
ATOM 677 C C . GLY A 1 85 ? -0.286 -6.555 -11.115 1.00 76.81 85 GLY A C 1
ATOM 678 O O . GLY A 1 85 ? -0.930 -6.903 -10.127 1.00 76.81 85 GLY A O 1
ATOM 679 N N . GLU A 1 86 ? -0.122 -5.276 -11.449 1.00 80.06 86 GLU A N 1
ATOM 680 C CA . GLU A 1 86 ? -0.431 -4.133 -10.577 1.00 80.06 86 GLU A CA 1
ATOM 681 C C . GLU A 1 86 ? -1.925 -4.020 -10.215 1.00 80.06 86 GLU A C 1
ATOM 683 O O . GLU A 1 86 ? -2.270 -3.776 -9.065 1.00 80.06 86 GLU A O 1
ATOM 688 N N . MET A 1 87 ? -2.839 -4.265 -11.159 1.00 79.81 87 MET A N 1
ATOM 689 C CA . MET A 1 87 ? -4.285 -4.097 -10.920 1.00 79.81 87 MET A CA 1
ATOM 690 C C . MET A 1 87 ? -4.885 -5.169 -10.000 1.00 79.81 87 MET A C 1
ATOM 692 O O . MET A 1 87 ? -5.840 -4.896 -9.277 1.00 79.81 87 MET A O 1
ATOM 696 N N . ILE A 1 88 ? -4.332 -6.385 -10.003 1.00 83.00 88 ILE A N 1
ATOM 697 C CA . ILE A 1 88 ? -4.826 -7.483 -9.156 1.00 83.00 88 ILE A CA 1
ATOM 698 C C . ILE A 1 88 ? -4.284 -7.357 -7.722 1.00 83.00 88 ILE A C 1
ATOM 700 O O . ILE A 1 88 ? -4.867 -7.910 -6.790 1.00 83.00 88 ILE A O 1
ATOM 704 N N . ALA A 1 89 ? -3.239 -6.555 -7.506 1.00 84.25 89 ALA A N 1
ATOM 705 C CA . ALA A 1 89 ? -2.749 -6.237 -6.169 1.00 84.25 89 ALA A CA 1
ATOM 706 C C . ALA A 1 89 ? -3.775 -5.448 -5.331 1.00 84.25 89 ALA A C 1
ATOM 708 O O . ALA A 1 89 ? -3.828 -5.630 -4.121 1.00 84.25 89 ALA A O 1
ATOM 709 N N . VAL A 1 90 ? -4.650 -4.657 -5.964 1.00 89.31 90 VAL A N 1
ATOM 710 C CA . VAL A 1 90 ? -5.651 -3.801 -5.297 1.00 89.31 90 VAL A CA 1
ATOM 711 C C . VAL A 1 90 ? -6.640 -4.581 -4.409 1.00 89.31 90 VAL A C 1
ATOM 713 O O . VAL A 1 90 ? -6.764 -4.244 -3.225 1.00 89.31 90 VAL A O 1
ATOM 716 N N . PRO A 1 91 ? -7.350 -5.622 -4.899 1.00 91.00 91 PRO A N 1
ATOM 717 C CA . PRO A 1 91 ? -8.221 -6.429 -4.043 1.00 91.00 91 PRO A CA 1
ATOM 718 C C . PRO A 1 91 ? -7.435 -7.212 -2.988 1.00 91.00 91 PRO A C 1
ATOM 720 O O . PRO A 1 91 ? -7.914 -7.373 -1.870 1.00 91.00 91 PRO A O 1
ATOM 723 N N . PHE A 1 92 ? -6.212 -7.658 -3.287 1.00 90.25 92 PHE A N 1
ATOM 724 C CA . PHE A 1 92 ? -5.364 -8.286 -2.272 1.00 90.25 92 PHE A CA 1
ATOM 725 C C . PHE A 1 92 ? -5.005 -7.310 -1.156 1.00 90.25 92 PHE A C 1
ATOM 727 O O . PHE A 1 92 ? -5.119 -7.664 0.013 1.00 90.25 92 PHE A O 1
ATOM 734 N N . ASN A 1 93 ? -4.675 -6.067 -1.494 1.00 89.19 93 ASN A N 1
ATOM 735 C CA . ASN A 1 93 ? -4.407 -5.031 -0.513 1.00 89.19 93 ASN A CA 1
ATOM 736 C C . ASN A 1 93 ? -5.632 -4.706 0.343 1.00 89.19 93 ASN A C 1
ATOM 738 O O . ASN A 1 93 ? -5.502 -4.486 1.545 1.00 89.19 93 ASN A O 1
ATOM 742 N N . PHE A 1 94 ? -6.835 -4.758 -0.233 1.00 94.38 94 PHE A N 1
ATOM 743 C CA . PHE A 1 94 ? -8.074 -4.674 0.539 1.00 94.38 94 PHE A CA 1
ATOM 744 C C . PHE A 1 94 ? -8.158 -5.785 1.598 1.00 94.38 94 PHE A C 1
ATOM 746 O O . PHE A 1 94 ? -8.337 -5.495 2.779 1.00 94.38 94 PHE A O 1
ATOM 753 N N . PHE A 1 95 ? -7.971 -7.052 1.217 1.00 94.25 95 PHE A N 1
ATOM 754 C CA . PHE A 1 95 ? -8.038 -8.163 2.174 1.00 94.25 95 PHE A CA 1
ATOM 755 C C . PHE A 1 95 ? -6.903 -8.126 3.201 1.00 94.25 95 PHE A C 1
ATOM 757 O O . PHE A 1 95 ? -7.138 -8.346 4.389 1.00 94.25 95 PHE A O 1
ATOM 764 N N . THR A 1 96 ? -5.679 -7.817 2.771 1.00 92.56 96 THR A N 1
ATOM 765 C CA . THR A 1 96 ? -4.518 -7.713 3.658 1.00 92.56 96 THR A CA 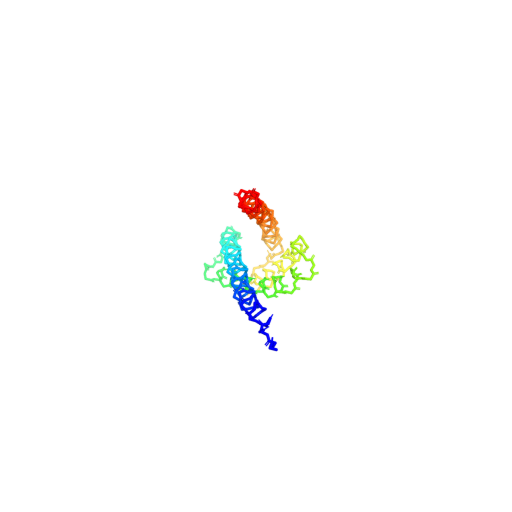1
ATOM 766 C C . THR A 1 96 ? -4.693 -6.578 4.659 1.00 92.56 96 THR A C 1
ATOM 768 O O . THR A 1 96 ? -4.513 -6.803 5.853 1.00 92.56 96 THR A O 1
ATOM 771 N N . SER A 1 97 ? -5.098 -5.385 4.218 1.00 93.00 97 SER A N 1
ATOM 772 C CA . SER A 1 97 ? -5.398 -4.274 5.129 1.00 93.00 97 SER A CA 1
ATOM 773 C C . SER A 1 97 ? -6.533 -4.638 6.083 1.00 93.00 97 SER A C 1
ATOM 775 O O . SER A 1 97 ? -6.374 -4.479 7.290 1.00 93.00 97 SER A O 1
ATOM 777 N N . PHE A 1 98 ? -7.632 -5.211 5.587 1.00 95.38 98 PHE A N 1
ATOM 778 C CA . PHE A 1 98 ? -8.748 -5.630 6.432 1.00 95.38 98 PHE A CA 1
ATOM 779 C C . PHE A 1 98 ? -8.307 -6.590 7.546 1.00 95.38 98 PHE A C 1
ATOM 781 O O . PHE A 1 98 ? -8.681 -6.397 8.701 1.00 95.38 98 PHE A O 1
ATOM 788 N N . LEU A 1 99 ? -7.470 -7.583 7.229 1.00 95.06 99 LEU A N 1
ATOM 789 C CA . LEU A 1 99 ? -6.948 -8.533 8.214 1.00 95.06 99 LEU A CA 1
ATOM 790 C C . LEU A 1 99 ? -5.964 -7.885 9.192 1.00 95.06 99 LEU A C 1
ATOM 792 O O . LEU A 1 99 ? -6.077 -8.103 10.396 1.00 95.06 99 LEU A O 1
ATOM 796 N N . VAL A 1 100 ? -5.019 -7.079 8.702 1.00 94.38 100 VAL A N 1
ATOM 797 C CA . VAL A 1 100 ? -4.006 -6.432 9.550 1.00 94.38 100 VAL A CA 1
ATOM 798 C C . VAL A 1 100 ? -4.652 -5.443 10.517 1.00 94.38 100 VAL A C 1
ATOM 800 O O . VAL A 1 100 ? -4.367 -5.493 11.712 1.00 94.38 100 VAL A O 1
ATOM 803 N N . PHE A 1 101 ? -5.550 -4.578 10.036 1.00 93.62 101 PHE A N 1
ATOM 804 C CA . PHE A 1 101 ? -6.282 -3.649 10.901 1.00 93.62 101 PHE A CA 1
ATOM 805 C C . PHE A 1 101 ? -7.305 -4.376 11.775 1.00 93.62 101 PHE A C 1
ATOM 807 O O . PHE A 1 101 ? -7.499 -3.969 12.913 1.00 93.62 101 PHE A O 1
ATOM 814 N N . GLY A 1 102 ? -7.904 -5.470 11.294 1.00 94.12 102 GLY A N 1
ATOM 815 C CA . GLY A 1 102 ? -8.799 -6.321 12.079 1.00 94.12 102 GLY A CA 1
ATOM 816 C C . GLY A 1 102 ? -8.110 -6.879 13.313 1.00 94.12 102 GLY A C 1
ATOM 817 O O . GLY A 1 102 ? -8.541 -6.610 14.429 1.00 94.12 102 GLY A O 1
ATOM 818 N N . ILE A 1 103 ? -6.998 -7.585 13.107 1.00 93.88 103 ILE A N 1
ATOM 819 C CA . ILE A 1 103 ? -6.187 -8.146 14.193 1.00 93.88 103 ILE A CA 1
ATOM 820 C C . ILE A 1 103 ? -5.625 -7.015 15.061 1.00 93.88 103 ILE A C 1
ATOM 822 O O . ILE A 1 103 ? -5.715 -7.065 16.283 1.00 93.88 103 ILE A O 1
ATOM 826 N N . GLY A 1 104 ? -5.085 -5.964 14.444 1.00 92.44 104 GLY A N 1
ATOM 827 C CA . GLY A 1 104 ? -4.472 -4.853 15.162 1.00 92.44 104 GLY A CA 1
ATOM 828 C C . GLY A 1 104 ? -5.443 -4.108 16.083 1.00 92.44 104 GLY A C 1
ATOM 829 O O . GLY A 1 104 ? -5.150 -3.911 17.259 1.00 92.44 104 GLY A O 1
ATOM 830 N N . LEU A 1 105 ? -6.624 -3.732 15.591 1.00 92.38 105 LEU A N 1
ATOM 831 C CA . LEU A 1 105 ? -7.629 -3.028 16.395 1.00 92.38 105 LEU A CA 1
ATOM 832 C C . LEU A 1 105 ? -8.277 -3.935 17.451 1.00 92.38 105 LEU A C 1
ATOM 834 O O . LEU A 1 105 ? -8.641 -3.440 18.518 1.00 92.38 105 LEU A O 1
ATOM 838 N N . ASP A 1 106 ? -8.386 -5.239 17.185 1.00 93.12 106 ASP A N 1
ATOM 839 C CA . ASP A 1 106 ? -8.860 -6.222 18.167 1.00 93.12 106 ASP A CA 1
ATOM 840 C C . ASP A 1 106 ? -7.872 -6.348 19.334 1.00 93.12 106 ASP A C 1
ATOM 842 O O . ASP A 1 106 ? -8.263 -6.254 20.496 1.00 93.12 106 ASP A O 1
ATOM 846 N N . THR A 1 107 ? -6.565 -6.411 19.043 1.00 91.56 107 THR A N 1
ATOM 847 C CA . THR A 1 107 ? -5.521 -6.439 20.086 1.00 91.56 107 THR A CA 1
ATOM 848 C C . THR A 1 107 ? -5.463 -5.168 20.934 1.00 91.56 107 THR A C 1
ATOM 850 O O . THR A 1 107 ? -5.029 -5.220 22.082 1.00 91.56 107 THR A O 1
ATOM 853 N N . LEU A 1 108 ? -5.942 -4.038 20.405 1.00 90.50 108 LEU A N 1
ATOM 854 C CA . LEU A 1 108 ? -6.080 -2.778 21.141 1.00 90.50 108 LEU A CA 1
ATOM 855 C C . LEU A 1 108 ? -7.407 -2.676 21.925 1.00 90.50 108 LEU A C 1
ATOM 857 O O . LEU A 1 108 ? -7.672 -1.656 22.561 1.00 90.50 108 LEU A O 1
ATOM 861 N N . GLY A 1 109 ? -8.249 -3.715 21.901 1.00 87.31 109 GLY A N 1
ATOM 862 C CA . GLY A 1 109 ? -9.474 -3.810 22.701 1.00 87.31 109 GLY A CA 1
ATOM 863 C C . GLY A 1 109 ? -10.685 -3.074 22.119 1.00 87.31 109 GLY A C 1
ATOM 864 O O . GLY A 1 109 ? -11.605 -2.706 22.856 1.00 87.31 109 GLY A O 1
ATOM 865 N N . LEU A 1 110 ? -10.715 -2.814 20.807 1.00 85.25 110 LEU A N 1
ATOM 866 C CA . LEU A 1 110 ? -11.818 -2.081 20.183 1.00 85.25 110 LEU A CA 1
ATOM 867 C C . LEU A 1 110 ? -13.025 -3.008 19.934 1.00 85.25 110 LEU A C 1
ATOM 869 O O . LEU A 1 110 ? -13.073 -3.735 18.956 1.00 85.25 110 LEU A O 1
ATOM 873 N N . ASN A 1 111 ? -14.071 -2.924 20.762 1.00 80.56 111 ASN A N 1
ATOM 874 C CA . ASN A 1 111 ? -15.242 -3.830 20.710 1.00 80.56 111 ASN A CA 1
ATOM 875 C C . ASN A 1 111 ? -16.013 -3.895 19.368 1.00 80.56 111 ASN A C 1
ATOM 877 O O . ASN A 1 111 ? -16.815 -4.803 19.157 1.00 80.56 111 ASN A O 1
ATOM 881 N N . LYS A 1 112 ? -15.845 -2.918 18.468 1.00 85.19 112 LYS A N 1
ATOM 882 C CA . LYS A 1 112 ? -16.506 -2.860 17.150 1.00 85.19 112 LYS A CA 1
ATOM 883 C C . LYS A 1 112 ? -15.482 -2.667 16.031 1.00 85.19 112 LYS A C 1
ATOM 885 O O . LYS A 1 112 ? -15.423 -1.601 15.427 1.00 85.19 112 LYS A O 1
ATOM 890 N N . ILE A 1 113 ? -14.697 -3.703 15.741 1.00 90.50 113 ILE A N 1
ATOM 891 C CA . ILE A 1 113 ? -13.627 -3.658 14.728 1.00 90.50 113 ILE A CA 1
ATOM 892 C C . ILE A 1 113 ? -14.116 -3.676 13.274 1.00 90.50 113 ILE A C 1
ATOM 894 O O . ILE A 1 113 ? -13.487 -3.066 12.416 1.00 90.50 113 ILE A O 1
ATOM 898 N N . ILE A 1 114 ? -15.236 -4.340 12.969 1.00 91.44 114 ILE A N 1
ATOM 899 C CA . ILE A 1 114 ? -15.592 -4.680 11.577 1.00 91.44 114 ILE A CA 1
ATOM 900 C C . ILE A 1 114 ? -15.789 -3.430 10.709 1.00 91.44 114 ILE A C 1
ATOM 902 O O . ILE A 1 114 ? -15.198 -3.315 9.639 1.00 91.44 114 ILE A O 1
ATOM 906 N N . VAL A 1 115 ? -16.600 -2.479 11.178 1.00 90.75 115 VAL A N 1
ATOM 907 C CA . VAL A 1 115 ? -16.912 -1.245 10.439 1.00 90.75 115 VAL A CA 1
ATOM 908 C C . VAL A 1 115 ? -15.667 -0.380 10.198 1.00 90.75 115 VAL A C 1
ATOM 910 O O . VAL A 1 115 ? -15.411 -0.058 9.038 1.00 90.75 115 VAL A O 1
ATOM 913 N N . PRO A 1 116 ? -14.860 -0.015 11.218 1.00 89.69 116 PRO A N 1
ATOM 914 C CA . PRO A 1 116 ? -13.647 0.761 10.978 1.00 89.69 116 PRO A CA 1
ATOM 915 C C . PRO A 1 116 ? -12.653 0.015 10.082 1.00 89.69 116 PRO A C 1
ATOM 917 O O . PRO A 1 116 ? -12.082 0.638 9.193 1.00 89.69 116 PRO A O 1
ATOM 920 N N . CYS A 1 117 ? -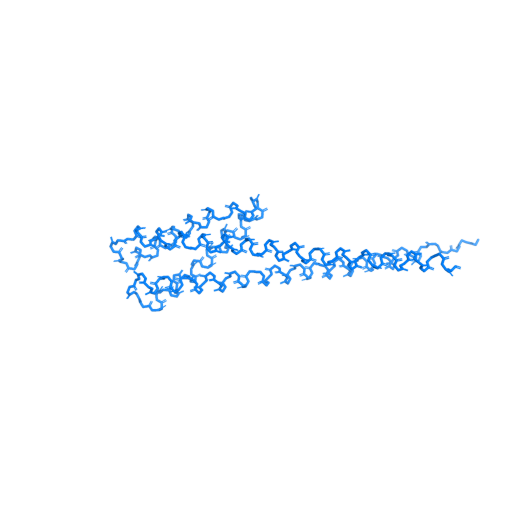12.507 -1.308 10.218 1.00 92.94 117 CYS A N 1
ATOM 921 C CA . CYS A 1 117 ? -11.639 -2.092 9.333 1.00 92.94 117 CYS A CA 1
ATOM 922 C C . CYS A 1 117 ? -12.100 -2.055 7.876 1.00 92.94 117 CYS A C 1
ATOM 924 O O . CYS A 1 117 ? -11.271 -1.879 6.984 1.00 92.94 117 CYS A O 1
ATOM 926 N N . LEU A 1 118 ? -13.406 -2.179 7.614 1.00 93.81 118 LEU A N 1
ATOM 927 C CA . LEU A 1 118 ? -13.964 -2.057 6.263 1.00 93.81 118 LEU A CA 1
ATOM 928 C C . LEU A 1 118 ? -13.694 -0.674 5.663 1.00 93.81 118 LEU A C 1
ATOM 930 O O . LEU A 1 118 ? -13.285 -0.573 4.511 1.00 93.81 118 LEU A O 1
ATOM 934 N N . ILE A 1 119 ? -13.886 0.392 6.443 1.00 92.31 119 ILE A N 1
ATOM 935 C CA . ILE A 1 119 ? -13.652 1.761 5.969 1.00 92.31 119 ILE A CA 1
ATOM 936 C C . ILE A 1 119 ? -12.166 1.974 5.656 1.00 92.31 119 ILE A C 1
ATOM 938 O O . ILE A 1 119 ? -11.831 2.464 4.580 1.00 92.31 119 ILE A O 1
ATOM 942 N N . ILE A 1 120 ? -11.273 1.573 6.566 1.00 92.06 120 ILE A N 1
ATOM 943 C CA . ILE A 1 120 ? -9.821 1.714 6.395 1.00 92.06 120 ILE A CA 1
ATOM 944 C C . ILE A 1 120 ? -9.344 0.936 5.165 1.00 92.06 120 ILE A C 1
ATOM 946 O O . ILE A 1 120 ? -8.631 1.488 4.329 1.00 92.06 120 ILE A O 1
ATOM 950 N N . SER A 1 121 ? -9.766 -0.321 5.028 1.00 94.00 121 SER A N 1
ATOM 951 C CA . SER A 1 121 ? -9.367 -1.179 3.906 1.00 94.00 121 SER A CA 1
ATOM 952 C C . SER A 1 121 ? -9.888 -0.678 2.559 1.00 94.00 121 SER A C 1
ATOM 954 O O . SER A 1 121 ? -9.133 -0.666 1.585 1.00 94.00 121 SER A O 1
ATOM 956 N N . LEU A 1 122 ? -11.133 -0.188 2.491 1.00 94.31 122 LEU A N 1
ATOM 957 C CA . LEU A 1 122 ? -11.678 0.440 1.282 1.00 94.31 122 LEU A CA 1
ATOM 958 C C . LEU A 1 122 ? -10.888 1.689 0.886 1.00 94.31 122 LEU A C 1
ATOM 960 O O . LEU A 1 122 ? -10.533 1.844 -0.281 1.00 94.31 122 LEU A O 1
ATOM 964 N N . LEU A 1 123 ? -10.598 2.570 1.845 1.00 92.75 123 LEU A N 1
ATOM 965 C CA . LEU A 1 123 ? -9.854 3.800 1.576 1.00 92.75 123 LEU A CA 1
ATOM 966 C C . LEU A 1 123 ? -8.413 3.513 1.142 1.00 92.75 123 LEU A C 1
ATOM 968 O O . LEU A 1 123 ? -7.921 4.144 0.210 1.00 92.75 123 LEU A O 1
ATOM 972 N N . LEU A 1 124 ? -7.747 2.540 1.765 1.00 91.50 124 LEU A N 1
ATOM 973 C CA . LEU A 1 124 ? -6.387 2.147 1.392 1.00 91.50 124 LEU A CA 1
ATOM 974 C C . LEU A 1 124 ? -6.319 1.522 0.008 1.00 91.50 124 LEU A C 1
ATOM 976 O O . LEU A 1 124 ? -5.484 1.920 -0.800 1.00 91.50 124 LEU A O 1
ATOM 980 N N . SER A 1 125 ? -7.216 0.580 -0.275 1.00 92.31 125 SER A N 1
ATOM 981 C CA . SER A 1 125 ? -7.303 -0.059 -1.585 1.00 92.31 125 SER A CA 1
ATOM 982 C C . SER A 1 125 ? -7.659 0.962 -2.674 1.00 92.31 125 SER A C 1
ATOM 984 O O . SER A 1 125 ? -7.044 0.977 -3.738 1.00 92.31 125 SER A O 1
ATOM 986 N N . GLY A 1 126 ? -8.570 1.898 -2.383 1.00 91.31 126 GLY A N 1
ATOM 987 C CA . GLY A 1 126 ? -8.897 3.011 -3.277 1.00 91.31 126 GLY A CA 1
ATOM 988 C C . GLY A 1 126 ? -7.706 3.938 -3.540 1.00 91.31 126 GLY A C 1
ATOM 989 O O . GLY A 1 126 ? -7.433 4.276 -4.692 1.00 91.31 126 GLY A O 1
ATOM 990 N N . ASN A 1 127 ? -6.954 4.305 -2.499 1.00 89.94 127 ASN A N 1
ATOM 991 C CA . ASN A 1 127 ? -5.736 5.103 -2.649 1.00 89.94 127 ASN A CA 1
ATOM 992 C C . ASN A 1 127 ? -4.674 4.372 -3.472 1.00 89.94 127 ASN A C 1
ATOM 994 O O . ASN A 1 127 ? -4.014 4.989 -4.307 1.00 89.94 127 ASN A O 1
ATOM 998 N N . GLU A 1 128 ? -4.525 3.064 -3.281 1.00 89.19 128 GLU A N 1
ATOM 999 C CA . GLU A 1 128 ? -3.584 2.270 -4.059 1.00 89.19 128 GLU A CA 1
ATOM 1000 C C . GLU A 1 128 ? -4.002 2.165 -5.532 1.00 89.19 128 GLU A C 1
ATOM 1002 O O . GLU A 1 128 ? -3.171 2.326 -6.425 1.00 89.19 128 GLU A O 1
ATOM 1007 N N . TYR A 1 129 ? -5.295 1.996 -5.807 1.00 89.94 129 TYR A N 1
ATOM 1008 C CA . TYR A 1 129 ? -5.828 2.030 -7.167 1.00 89.94 129 TYR A CA 1
ATOM 1009 C C . TYR A 1 129 ? -5.532 3.364 -7.870 1.00 89.94 129 TYR A C 1
ATOM 1011 O O . TYR A 1 129 ? -5.022 3.383 -8.994 1.00 89.94 129 TYR A O 1
ATOM 1019 N N . LEU A 1 130 ? -5.788 4.491 -7.195 1.00 89.81 130 LEU A N 1
ATOM 1020 C CA . LEU A 1 130 ? -5.457 5.821 -7.718 1.00 89.81 130 LEU A CA 1
ATOM 1021 C C . LEU A 1 130 ? -3.952 5.979 -7.952 1.00 89.81 130 LEU A C 1
ATOM 1023 O O . LEU A 1 130 ? -3.537 6.552 -8.963 1.00 89.81 130 LEU A O 1
ATOM 1027 N N . PHE A 1 131 ? -3.135 5.437 -7.051 1.00 87.19 131 PHE A N 1
ATOM 1028 C CA . PHE A 1 131 ? -1.686 5.458 -7.180 1.00 87.19 131 PHE A CA 1
ATOM 1029 C C . PHE A 1 131 ? -1.205 4.666 -8.401 1.00 87.19 131 PHE A C 1
ATOM 1031 O O . PHE A 1 131 ? -0.374 5.173 -9.155 1.00 87.19 131 PHE A O 1
ATOM 1038 N N . TYR A 1 132 ? -1.757 3.477 -8.661 1.00 84.44 132 TYR A N 1
ATOM 1039 C CA . TYR A 1 132 ? -1.435 2.704 -9.864 1.00 84.44 132 TYR A CA 1
ATOM 1040 C C . TYR A 1 132 ? -1.848 3.420 -11.148 1.00 84.44 132 TYR A C 1
ATOM 1042 O O . TYR A 1 132 ? -1.078 3.433 -12.109 1.00 84.44 132 TYR A O 1
ATOM 1050 N N . ILE A 1 133 ? -3.013 4.076 -11.173 1.00 85.81 133 ILE A N 1
ATOM 1051 C CA . ILE A 1 133 ? -3.422 4.890 -12.328 1.00 85.81 133 ILE A CA 1
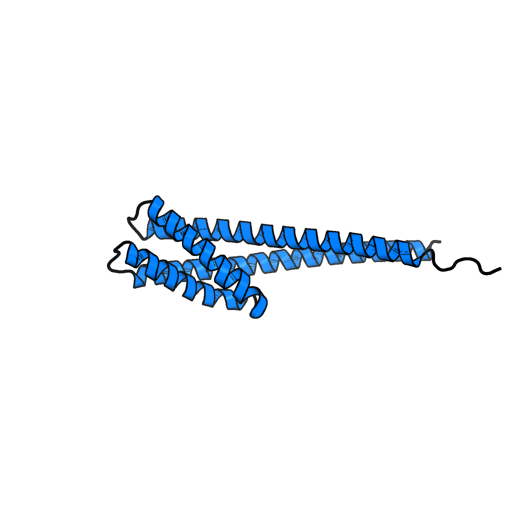ATOM 1052 C C . ILE A 1 133 ? -2.415 6.017 -12.570 1.00 85.81 133 ILE A C 1
ATOM 1054 O O . ILE A 1 133 ? -1.931 6.189 -13.693 1.00 85.81 133 ILE A O 1
ATOM 1058 N N . TRP A 1 134 ? -2.085 6.776 -11.526 1.00 86.06 134 TRP A N 1
ATOM 1059 C CA . TRP A 1 134 ? -1.157 7.901 -11.623 1.00 86.06 134 TRP A CA 1
ATOM 1060 C C . TRP A 1 134 ? 0.251 7.454 -12.043 1.00 86.06 134 TRP A C 1
ATOM 1062 O O . TRP A 1 134 ? 0.878 8.059 -12.921 1.00 86.06 134 TRP A O 1
ATOM 1072 N N . TYR A 1 135 ? 0.741 6.359 -11.463 1.00 81.69 135 TYR A N 1
ATOM 1073 C CA . TYR A 1 135 ? 2.047 5.805 -11.790 1.00 81.69 135 TYR A CA 1
ATOM 1074 C C . TYR A 1 135 ? 2.088 5.242 -13.213 1.00 81.69 135 TYR A C 1
ATOM 1076 O O . TYR A 1 135 ? 3.018 5.536 -13.965 1.00 81.69 135 TYR A O 1
ATOM 1084 N N . GLY A 1 136 ? 1.049 4.514 -13.630 1.00 79.81 136 GLY A N 1
ATOM 1085 C CA . GLY A 1 136 ? 0.924 3.993 -14.988 1.00 79.81 136 GLY A CA 1
ATOM 1086 C C . GLY A 1 136 ? 0.959 5.104 -16.042 1.00 79.81 136 GLY A C 1
ATOM 1087 O O . GLY A 1 136 ? 1.667 4.987 -17.046 1.00 79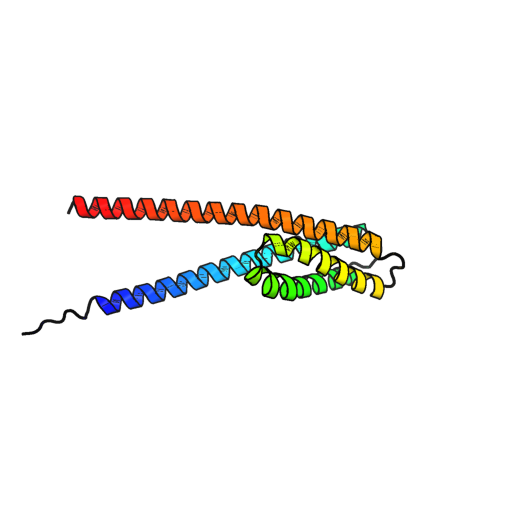.81 136 GLY A O 1
ATOM 1088 N N . GLN A 1 137 ? 0.275 6.225 -15.794 1.00 74.88 137 GLN A N 1
ATOM 1089 C CA . GLN A 1 137 ? 0.331 7.405 -16.665 1.00 74.88 137 GLN A CA 1
ATOM 1090 C C . GLN A 1 137 ? 1.734 8.029 -16.709 1.00 74.88 137 GLN A C 1
ATOM 1092 O O . GLN A 1 137 ? 2.240 8.348 -17.789 1.00 74.88 137 GLN A O 1
ATOM 1097 N N . SER A 1 138 ? 2.386 8.151 -15.551 1.00 76.44 138 SER A N 1
ATOM 1098 C CA . SER A 1 138 ? 3.741 8.706 -15.428 1.00 76.44 138 SER A CA 1
ATOM 1099 C C . SER A 1 138 ? 4.796 7.836 -16.126 1.00 76.44 138 SER A C 1
ATOM 1101 O O . SER A 1 138 ? 5.709 8.341 -16.778 1.00 76.44 138 SER A O 1
ATOM 1103 N N . ARG A 1 139 ? 4.650 6.509 -16.067 1.00 74.44 139 ARG A N 1
ATOM 1104 C CA . ARG A 1 139 ? 5.540 5.563 -16.752 1.00 74.44 139 ARG A CA 1
ATOM 1105 C C . ARG A 1 139 ? 5.381 5.639 -18.271 1.00 74.44 139 ARG A C 1
ATOM 1107 O O . ARG A 1 139 ? 6.368 5.635 -19.007 1.00 74.44 139 ARG A O 1
ATOM 1114 N N . GLN A 1 140 ? 4.148 5.752 -18.764 1.00 72.00 140 GLN A N 1
ATOM 1115 C CA . GLN A 1 140 ? 3.895 5.871 -20.202 1.00 72.00 140 GLN A CA 1
ATOM 1116 C C . GLN A 1 140 ? 4.456 7.167 -20.800 1.00 72.00 140 GLN A C 1
ATOM 1118 O O . GLN A 1 140 ? 4.987 7.139 -21.915 1.00 72.00 140 GLN A O 1
ATOM 1123 N N . SER A 1 141 ? 4.372 8.293 -20.089 1.00 68.88 141 SER A N 1
ATOM 1124 C CA . SER A 1 141 ? 4.936 9.565 -20.557 1.00 68.88 141 SER A CA 1
ATOM 1125 C C . SER A 1 141 ? 6.468 9.522 -20.619 1.00 68.88 141 SER A C 1
ATOM 1127 O O . SER A 1 141 ? 7.042 9.954 -21.622 1.00 68.88 141 SER A O 1
ATOM 1129 N N . ALA A 1 142 ? 7.122 8.892 -19.638 1.00 71.19 142 ALA A N 1
ATOM 1130 C CA . ALA A 1 142 ? 8.567 8.659 -19.652 1.00 71.19 142 ALA A CA 1
ATOM 1131 C C . ALA A 1 142 ? 9.008 7.779 -20.840 1.00 71.19 142 ALA A C 1
ATOM 1133 O O . ALA A 1 142 ? 9.957 8.114 -21.556 1.00 71.19 142 ALA A O 1
ATOM 1134 N N . ILE A 1 143 ? 8.279 6.692 -21.126 1.00 74.31 143 ILE A N 1
ATOM 1135 C CA . ILE A 1 143 ? 8.551 5.824 -22.286 1.00 74.31 143 ILE A CA 1
ATOM 1136 C C . ILE A 1 143 ? 8.381 6.593 -23.605 1.00 74.31 143 ILE A C 1
ATOM 1138 O O . ILE A 1 143 ? 9.191 6.432 -24.524 1.00 74.31 143 ILE A O 1
ATOM 1142 N N . ARG A 1 144 ? 7.351 7.445 -23.719 1.00 68.75 144 ARG A N 1
ATOM 1143 C CA . ARG A 1 144 ? 7.139 8.285 -24.912 1.00 68.75 144 ARG A CA 1
ATOM 1144 C C . ARG A 1 144 ? 8.303 9.251 -25.127 1.00 68.75 144 ARG A C 1
ATOM 1146 O O . ARG A 1 144 ? 8.799 9.334 -26.248 1.00 68.75 144 ARG A O 1
ATOM 1153 N N . GLN A 1 145 ? 8.785 9.913 -24.076 1.00 74.31 145 GLN A N 1
ATOM 1154 C CA . GLN A 1 145 ? 9.946 10.804 -24.174 1.00 74.31 145 GLN A CA 1
ATOM 1155 C C . GLN A 1 145 ? 11.214 10.053 -24.601 1.00 74.31 145 GLN A C 1
ATOM 1157 O O . GLN A 1 145 ? 11.878 10.483 -25.546 1.00 74.31 145 GLN A O 1
ATOM 1162 N N . LYS A 1 146 ? 11.505 8.890 -23.993 1.00 75.06 146 LYS A N 1
ATOM 1163 C CA . LYS A 1 146 ? 12.644 8.042 -24.397 1.00 75.06 146 LYS A CA 1
ATOM 1164 C C . LYS A 1 146 ? 12.570 7.667 -25.887 1.00 75.06 146 LYS A C 1
ATOM 1166 O O . LYS A 1 146 ? 13.580 7.758 -26.585 1.00 75.06 146 LYS A O 1
ATOM 1171 N N . ARG A 1 147 ? 11.387 7.322 -26.420 1.00 70.62 147 ARG A N 1
ATOM 1172 C CA . ARG A 1 147 ? 11.223 7.031 -27.862 1.00 70.62 147 ARG A CA 1
ATOM 1173 C C . ARG A 1 147 ? 11.497 8.240 -28.753 1.00 70.62 147 ARG A C 1
ATOM 1175 O O . ARG A 1 147 ? 12.174 8.082 -29.764 1.00 70.62 147 ARG A O 1
ATOM 1182 N N . VAL A 1 148 ? 11.001 9.426 -28.401 1.00 73.25 148 VAL A N 1
ATOM 1183 C CA . VAL A 1 148 ? 11.206 10.644 -29.208 1.00 73.25 148 VAL A CA 1
ATOM 1184 C C . VAL A 1 148 ? 12.692 10.999 -29.301 1.00 73.25 148 VAL A C 1
ATOM 1186 O O . VAL A 1 148 ? 13.186 11.278 -30.393 1.00 73.25 148 VAL A O 1
ATOM 1189 N N . VAL A 1 149 ? 13.432 10.910 -28.191 1.00 73.50 149 VAL A N 1
ATOM 1190 C CA . VAL A 1 149 ? 14.884 11.164 -28.171 1.00 73.50 149 VAL A CA 1
ATOM 1191 C C . VAL A 1 149 ? 15.642 10.150 -29.035 1.00 73.50 149 VAL A C 1
ATOM 1193 O O . VAL A 1 149 ? 16.505 10.535 -29.826 1.00 73.50 149 VAL A O 1
ATOM 1196 N N . LEU A 1 150 ? 15.291 8.861 -28.949 1.00 70.81 150 LEU A N 1
ATOM 1197 C CA . LEU A 1 150 ? 15.908 7.811 -29.769 1.00 70.81 150 LEU A CA 1
ATOM 1198 C C . LEU A 1 150 ? 15.636 7.998 -31.268 1.00 70.81 150 LEU A C 1
ATOM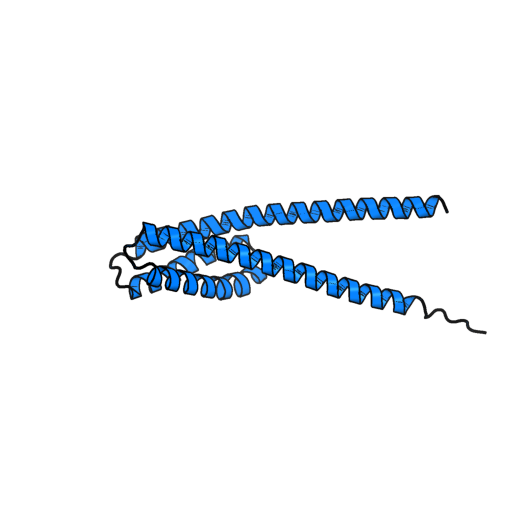 1200 O O . LEU A 1 150 ? 16.539 7.802 -32.082 1.00 70.81 150 LEU A O 1
ATOM 1204 N N . LEU A 1 151 ? 14.419 8.403 -31.641 1.00 70.06 151 LEU A N 1
ATOM 1205 C CA . LEU A 1 151 ? 14.061 8.690 -33.033 1.00 70.06 151 LEU A CA 1
ATOM 1206 C C . LEU A 1 151 ? 14.826 9.907 -33.574 1.00 70.06 151 LEU A C 1
ATOM 1208 O O . LEU A 1 151 ? 15.351 9.850 -34.687 1.00 70.06 151 LEU A O 1
ATOM 1212 N N . HIS A 1 152 ? 14.969 10.969 -32.776 1.00 66.31 152 HIS A N 1
ATOM 1213 C CA . HIS A 1 152 ? 15.771 12.138 -33.151 1.00 66.31 152 HIS A CA 1
ATOM 1214 C C . HIS A 1 152 ? 17.263 11.814 -33.301 1.00 66.31 152 HIS A C 1
ATOM 1216 O O . HIS A 1 152 ? 17.907 12.308 -34.226 1.00 66.31 152 HIS A O 1
ATOM 1222 N N . SER A 1 153 ? 17.808 10.972 -32.420 1.00 67.50 153 SER A N 1
ATOM 1223 C CA . SER A 1 153 ? 19.196 10.503 -32.496 1.00 67.50 153 SER A CA 1
ATOM 1224 C C . SER A 1 153 ? 19.448 9.667 -33.757 1.00 67.50 153 SER A C 1
ATOM 1226 O O . SER A 1 153 ? 20.380 9.953 -34.510 1.00 67.50 153 SER A O 1
ATOM 1228 N N . LYS A 1 154 ? 18.563 8.704 -34.063 1.00 64.31 154 LYS A N 1
ATOM 1229 C CA . LYS A 1 154 ? 18.640 7.908 -35.302 1.00 64.31 154 LYS A CA 1
ATOM 1230 C C . LYS A 1 154 ? 18.552 8.772 -36.558 1.00 64.31 154 LYS A C 1
ATOM 1232 O O . LYS A 1 154 ? 19.329 8.561 -37.480 1.00 64.31 154 LYS A O 1
ATOM 1237 N N . SER A 1 155 ? 17.646 9.750 -36.586 1.00 65.94 155 SER A N 1
ATOM 1238 C CA . SER A 1 155 ? 17.510 10.671 -37.722 1.00 65.94 155 SER A CA 1
ATOM 1239 C C . SER A 1 155 ? 18.801 11.462 -37.975 1.00 65.94 155 SER A C 1
ATOM 1241 O O . SER A 1 155 ? 19.276 11.517 -39.108 1.00 65.94 155 SER A O 1
ATOM 1243 N N . LYS A 1 156 ? 19.444 11.981 -36.916 1.00 60.72 156 LYS A N 1
ATOM 1244 C CA . LYS A 1 156 ? 20.743 12.667 -37.027 1.00 60.72 156 LYS A CA 1
ATOM 1245 C C . LYS A 1 156 ? 21.864 11.749 -37.522 1.00 60.72 156 LYS A C 1
ATOM 1247 O O . LYS A 1 156 ? 22.661 12.181 -38.347 1.00 60.72 156 LYS A O 1
ATOM 1252 N N . ALA A 1 157 ? 21.921 10.504 -37.049 1.00 60.03 157 ALA A N 1
ATOM 1253 C CA . ALA A 1 157 ? 22.928 9.536 -37.487 1.00 60.03 157 ALA A CA 1
ATOM 1254 C C . ALA A 1 157 ? 22.774 9.164 -38.974 1.00 60.03 157 ALA A C 1
ATOM 1256 O O . ALA A 1 157 ? 23.765 9.089 -39.695 1.00 60.03 157 ALA A O 1
ATOM 1257 N N . VAL A 1 158 ? 21.533 8.993 -39.446 1.00 61.66 158 VAL A N 1
ATOM 1258 C CA . VAL A 1 158 ? 21.237 8.728 -40.865 1.00 61.66 158 VAL A CA 1
ATOM 1259 C C . VAL A 1 158 ? 21.614 9.926 -41.737 1.00 61.66 158 VAL A C 1
ATOM 1261 O O . VAL A 1 158 ? 22.281 9.747 -42.751 1.00 61.66 158 VAL A O 1
ATOM 1264 N N . LEU A 1 159 ? 21.265 11.147 -41.320 1.00 54.31 159 LEU A N 1
ATOM 1265 C CA . LEU A 1 159 ? 21.672 12.374 -42.013 1.00 54.31 159 LEU A CA 1
ATOM 1266 C C . LEU A 1 159 ? 23.193 12.476 -42.161 1.00 54.31 159 LEU A C 1
ATOM 1268 O O . LEU A 1 159 ? 23.670 12.778 -43.249 1.00 54.31 159 LEU A O 1
ATOM 1272 N N . PHE A 1 160 ? 23.945 12.150 -41.107 1.00 50.31 160 PHE A N 1
ATOM 1273 C CA . PHE A 1 160 ? 25.407 12.182 -41.141 1.00 50.31 160 PHE A CA 1
ATOM 1274 C C . PHE A 1 160 ? 26.000 11.189 -42.152 1.00 50.31 160 PHE A C 1
ATOM 1276 O O . PHE A 1 160 ? 26.954 11.534 -42.838 1.00 50.31 160 PHE A O 1
ATOM 1283 N N . SER A 1 161 ? 25.406 9.995 -42.285 1.00 53.75 161 SER A N 1
ATOM 1284 C CA . SER A 1 161 ? 25.853 8.963 -43.238 1.00 53.75 161 SER A CA 1
ATOM 1285 C C . SER A 1 161 ? 25.549 9.265 -44.708 1.00 53.75 161 SER A C 1
ATOM 1287 O O . SER A 1 161 ? 26.134 8.643 -45.583 1.00 53.75 161 SER A O 1
ATOM 1289 N N . ILE A 1 162 ? 24.623 10.189 -44.989 1.00 58.97 162 ILE A N 1
ATOM 1290 C CA . ILE A 1 162 ? 24.266 10.589 -46.360 1.00 58.97 162 ILE A CA 1
ATOM 1291 C C . ILE A 1 162 ? 25.137 11.765 -46.831 1.00 58.97 162 ILE A C 1
ATOM 1293 O O . ILE A 1 162 ? 25.336 11.949 -48.028 1.00 58.97 162 ILE A O 1
ATOM 1297 N N . THR A 1 163 ? 25.652 12.573 -45.899 1.00 58.06 163 THR A N 1
ATOM 1298 C CA . THR A 1 163 ? 26.473 13.760 -46.193 1.00 58.06 163 THR A CA 1
ATOM 1299 C C . THR A 1 163 ? 27.985 13.508 -46.197 1.00 58.06 163 THR A C 1
ATOM 1301 O O . THR A 1 163 ? 28.732 14.431 -46.516 1.00 58.06 163 THR A O 1
ATOM 1304 N N . SER A 1 164 ? 28.436 12.308 -45.814 1.00 49.38 164 SER A N 1
ATOM 1305 C CA . SER A 1 164 ? 29.844 11.871 -45.816 1.00 49.38 164 SER A CA 1
ATOM 1306 C C . SER A 1 164 ? 30.136 10.930 -46.976 1.00 49.38 164 SER A C 1
ATOM 1308 O O . SER A 1 164 ? 31.187 11.105 -47.623 1.00 49.38 164 SER A O 1
#

Radius of gyration: 24.52 Å; chains: 1; bounding box: 67×26×69 Å

pLDDT: mean 79.89, std 13.58, range [37.47, 95.38]

Secondary structure (DSSP, 8-state):
------HHHHHHHHHHHHHHHHHHHHHHHHHHHHHHHHHHHHHHHHHHHHHHH----HHHHHHHHHHHHHHHIIIIIIIIHHHH-HHHHHHHHHHHHHHHHHHHHHHTT-S--HHHHHHHHHHHHHHHHHHHHHHHHHHHHHHHHHHHHHHHHHHHHHHHHHH-